Protein AF-A0A3B8XI42-F1 (afdb_monomer_lite)

Structure (mmCIF, N/CA/C/O backbone):
data_AF-A0A3B8XI42-F1
#
_entry.id   AF-A0A3B8XI42-F1
#
loop_
_atom_site.group_PDB
_atom_site.id
_atom_site.type_symbol
_atom_site.label_atom_id
_atom_site.label_alt_id
_atom_site.label_comp_id
_atom_site.label_asym_id
_atom_site.label_entity_id
_atom_site.label_seq_id
_atom_site.pdbx_PDB_ins_code
_atom_site.Cartn_x
_atom_site.Cartn_y
_atom_site.Cartn_z
_atom_site.occupancy
_atom_site.B_iso_or_equiv
_atom_site.auth_seq_id
_atom_site.auth_comp_id
_atom_site.auth_asym_id
_atom_site.auth_atom_id
_atom_site.pdbx_PDB_model_num
ATOM 1 N N . GLY A 1 1 ? -6.627 -14.162 5.241 1.00 83.94 1 GLY A N 1
ATOM 2 C CA . GLY A 1 1 ? -5.537 -13.223 5.550 1.00 83.94 1 GLY A CA 1
ATOM 3 C C . GLY A 1 1 ? -6.044 -11.812 5.370 1.00 83.94 1 GLY A C 1
ATOM 4 O O . GLY A 1 1 ? -7.130 -11.642 4.825 1.00 83.94 1 GLY A O 1
ATOM 5 N N . ASP A 1 2 ? -5.273 -10.845 5.834 1.00 91.56 2 ASP A N 1
ATOM 6 C CA . ASP A 1 2 ? -5.524 -9.398 5.798 1.00 91.56 2 ASP A CA 1
ATOM 7 C C . ASP A 1 2 ? -4.443 -8.638 5.000 1.00 91.56 2 ASP A C 1
ATOM 9 O O . ASP A 1 2 ? -4.392 -7.411 5.016 1.00 91.56 2 ASP A O 1
ATOM 13 N N . GLU A 1 3 ? -3.615 -9.377 4.256 1.00 95.56 3 GLU A N 1
ATOM 14 C CA . GLU A 1 3 ? -2.592 -8.855 3.353 1.00 95.56 3 GLU A CA 1
ATOM 15 C C . GLU A 1 3 ? -3.100 -8.809 1.908 1.00 95.56 3 GLU A C 1
ATOM 17 O O . GLU A 1 3 ? -3.736 -9.747 1.417 1.00 95.56 3 GLU A O 1
ATOM 22 N N . PHE A 1 4 ? -2.785 -7.716 1.213 1.00 94.44 4 PHE A N 1
ATOM 23 C CA . PHE A 1 4 ? -3.232 -7.453 -0.152 1.00 94.44 4 PHE A CA 1
ATOM 24 C C . PHE A 1 4 ? -2.072 -6.943 -1.010 1.00 94.44 4 PHE A C 1
ATOM 26 O O . PHE A 1 4 ? -1.250 -6.153 -0.549 1.00 94.44 4 PHE A O 1
ATOM 33 N N . GLY A 1 5 ? -2.039 -7.360 -2.277 1.00 94.94 5 GLY A N 1
ATOM 34 C CA . GLY A 1 5 ? -1.120 -6.839 -3.289 1.00 94.94 5 GLY A CA 1
ATOM 35 C C . GLY A 1 5 ? -1.843 -5.937 -4.288 1.00 94.94 5 GLY A C 1
ATOM 36 O O . GLY A 1 5 ? -2.962 -6.239 -4.702 1.00 94.94 5 GLY A O 1
ATOM 37 N N . VAL A 1 6 ? -1.195 -4.846 -4.700 1.00 95.06 6 VAL A N 1
ATOM 38 C CA . VAL A 1 6 ? -1.690 -3.929 -5.738 1.00 95.06 6 VAL A CA 1
ATOM 39 C C . VAL A 1 6 ? -0.616 -3.782 -6.808 1.00 95.06 6 VAL A C 1
ATOM 41 O O . VAL A 1 6 ? 0.536 -3.500 -6.490 1.00 95.06 6 VAL A O 1
ATOM 44 N N . ILE A 1 7 ? -0.997 -3.953 -8.075 1.00 95.44 7 ILE A N 1
ATOM 45 C CA . ILE A 1 7 ? -0.112 -3.747 -9.226 1.00 95.44 7 ILE A CA 1
ATOM 46 C C . ILE A 1 7 ? -0.598 -2.511 -9.977 1.00 95.44 7 ILE A C 1
ATOM 48 O O . ILE A 1 7 ? -1.758 -2.450 -10.384 1.00 95.44 7 ILE A O 1
ATOM 52 N N . MET A 1 8 ? 0.295 -1.540 -10.166 1.00 95.19 8 MET A N 1
ATOM 53 C CA . MET A 1 8 ? 0.032 -0.336 -10.949 1.00 95.19 8 MET A CA 1
ATOM 54 C C . MET A 1 8 ? 0.928 -0.339 -12.194 1.00 95.19 8 MET A C 1
ATOM 56 O O . MET A 1 8 ? 2.122 -0.069 -12.070 1.00 95.19 8 MET A O 1
ATOM 60 N N . PRO A 1 9 ? 0.395 -0.690 -13.376 1.00 93.31 9 PRO A N 1
ATOM 61 C CA . PRO A 1 9 ? 1.149 -0.599 -14.619 1.00 93.31 9 PRO A CA 1
ATOM 62 C C . PRO A 1 9 ? 1.308 0.861 -15.066 1.00 93.31 9 PRO A C 1
ATOM 64 O O . PRO A 1 9 ? 0.563 1.741 -14.633 1.00 93.31 9 PRO A O 1
ATOM 67 N N . ASP A 1 10 ? 2.272 1.093 -15.959 1.00 91.62 10 ASP A N 1
ATOM 68 C CA . ASP A 1 10 ? 2.434 2.341 -16.719 1.00 91.62 10 ASP A CA 1
ATOM 69 C C . ASP A 1 10 ? 2.582 3.619 -15.873 1.00 91.62 10 ASP A C 1
ATOM 71 O O . ASP A 1 10 ? 2.122 4.703 -16.242 1.00 91.62 10 ASP A O 1
ATOM 75 N N . ILE A 1 11 ? 3.259 3.504 -14.729 1.00 93.25 11 ILE A N 1
ATOM 76 C CA . ILE A 1 11 ? 3.594 4.653 -13.881 1.00 93.25 11 ILE A CA 1
ATOM 77 C C . ILE A 1 11 ? 4.635 5.529 -14.583 1.00 93.25 11 ILE A C 1
ATOM 79 O O . ILE A 1 11 ? 5.575 5.022 -15.200 1.00 93.25 11 ILE A O 1
ATOM 83 N N . LYS A 1 12 ? 4.507 6.854 -14.476 1.00 91.69 12 LYS A N 1
ATOM 84 C CA . LYS A 1 12 ? 5.474 7.779 -15.086 1.00 91.69 12 LYS A CA 1
ATOM 85 C C . LYS A 1 12 ? 6.722 7.910 -14.225 1.00 91.69 12 LYS A C 1
ATOM 87 O O . LYS A 1 12 ? 7.819 8.089 -14.750 1.00 91.69 12 LYS A O 1
ATOM 92 N N . ASN A 1 13 ? 6.546 7.868 -12.906 1.00 91.12 13 ASN A N 1
ATOM 93 C CA . ASN A 1 13 ? 7.612 7.976 -11.918 1.00 91.12 13 ASN A CA 1
ATOM 94 C C . ASN A 1 13 ? 7.179 7.380 -10.562 1.00 91.12 13 ASN A C 1
ATOM 96 O O . ASN A 1 13 ? 6.041 6.945 -10.383 1.00 91.12 13 ASN A O 1
ATOM 100 N N . ALA A 1 14 ? 8.103 7.367 -9.599 1.00 92.38 14 ALA A N 1
ATOM 101 C CA . ALA A 1 14 ? 7.867 6.850 -8.251 1.00 92.38 14 ALA A CA 1
ATOM 102 C C . ALA A 1 14 ? 6.788 7.627 -7.470 1.00 92.38 14 ALA A C 1
ATOM 104 O O . ALA A 1 14 ? 6.098 7.037 -6.634 1.00 92.38 14 ALA A O 1
ATOM 105 N N . ASP A 1 15 ? 6.606 8.922 -7.751 1.00 95.12 15 ASP A N 1
ATOM 106 C CA . ASP A 1 15 ? 5.634 9.759 -7.041 1.00 95.12 15 ASP A CA 1
ATOM 107 C C . ASP A 1 15 ? 4.195 9.324 -7.326 1.00 95.12 1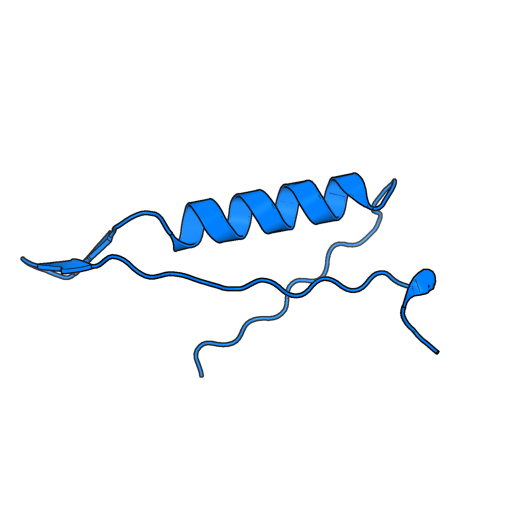5 ASP A C 1
ATOM 109 O O . ASP A 1 15 ? 3.350 9.406 -6.434 1.00 95.12 15 ASP A O 1
ATOM 113 N N . ASP A 1 16 ? 3.909 8.812 -8.528 1.00 94.31 16 ASP A N 1
ATOM 114 C CA . ASP A 1 16 ? 2.592 8.255 -8.858 1.00 94.31 16 ASP A CA 1
ATOM 115 C C . ASP A 1 16 ? 2.235 7.105 -7.896 1.00 94.31 16 ASP A C 1
ATOM 117 O O . ASP A 1 16 ? 1.138 7.055 -7.327 1.00 94.31 16 ASP A O 1
ATOM 121 N N . ALA A 1 17 ? 3.184 6.191 -7.671 1.00 94.31 17 ALA A N 1
ATOM 122 C CA . ALA A 1 17 ? 2.999 5.046 -6.787 1.00 94.31 17 ALA A CA 1
ATOM 123 C C . ALA A 1 17 ? 2.925 5.478 -5.308 1.00 94.31 17 ALA A C 1
ATOM 125 O O . ALA A 1 17 ? 2.083 4.977 -4.556 1.00 94.31 17 ALA A O 1
ATOM 126 N N . LEU A 1 18 ? 3.729 6.467 -4.898 1.00 94.88 18 LEU A N 1
ATOM 127 C CA . LEU A 1 18 ? 3.687 7.038 -3.547 1.00 94.88 18 LEU A CA 1
ATOM 128 C C . LEU A 1 18 ? 2.346 7.730 -3.246 1.00 94.88 18 LEU A C 1
ATOM 130 O O . LEU A 1 18 ? 1.804 7.601 -2.140 1.00 94.88 18 LEU A O 1
ATOM 134 N N . GLN A 1 19 ? 1.780 8.441 -4.226 1.00 95.81 19 GLN A N 1
ATOM 135 C CA . GLN A 1 19 ? 0.458 9.057 -4.106 1.00 95.81 19 GLN A CA 1
ATOM 136 C C . GLN A 1 19 ? -0.637 8.003 -3.928 1.00 95.81 19 GLN A C 1
ATOM 138 O O . GLN A 1 19 ? -1.5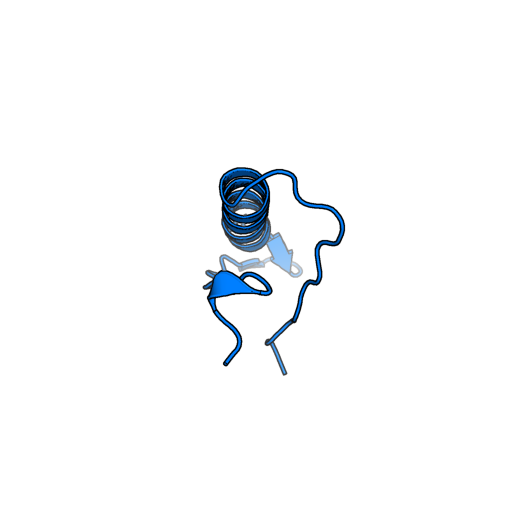10 8.171 -3.070 1.00 95.81 19 GLN A O 1
ATOM 143 N N . LEU A 1 20 ? -0.589 6.902 -4.688 1.00 95.06 20 LEU A N 1
ATOM 144 C CA . LEU A 1 20 ? -1.528 5.795 -4.511 1.00 95.06 20 LEU A CA 1
ATOM 145 C C . LEU A 1 20 ? -1.385 5.157 -3.122 1.00 95.06 20 LEU A C 1
ATOM 147 O O . LEU A 1 20 ? -2.388 5.021 -2.421 1.00 95.06 20 LEU A O 1
ATOM 151 N N . ALA A 1 21 ? -0.162 4.838 -2.691 1.00 95.62 21 ALA A N 1
ATOM 152 C CA . ALA A 1 21 ? 0.100 4.263 -1.370 1.00 95.62 21 ALA A CA 1
ATOM 153 C C . ALA A 1 21 ? -0.444 5.155 -0.239 1.00 95.62 21 ALA A C 1
ATOM 155 O O . ALA A 1 21 ? -1.163 4.688 0.646 1.00 95.62 21 ALA A O 1
ATOM 156 N N . SER A 1 22 ? -0.196 6.466 -0.321 1.00 95.19 22 SER A N 1
ATOM 157 C CA . SER A 1 22 ? -0.703 7.446 0.649 1.00 95.19 22 SER A CA 1
ATOM 158 C C . SER A 1 22 ? -2.233 7.498 0.688 1.00 95.19 22 SER A C 1
ATOM 160 O O . SER A 1 22 ? -2.831 7.623 1.761 1.00 95.19 22 SER A O 1
ATOM 162 N N . ARG A 1 23 ? -2.889 7.398 -0.475 1.00 95.69 23 ARG A N 1
ATOM 163 C CA . ARG A 1 23 ? -4.356 7.344 -0.563 1.00 95.69 23 ARG A CA 1
ATOM 164 C C . ARG A 1 23 ? -4.910 6.060 0.046 1.00 95.69 23 ARG A C 1
ATOM 166 O O . ARG A 1 23 ? -5.918 6.138 0.740 1.00 95.69 23 ARG A O 1
ATOM 173 N N . LEU A 1 24 ? -4.256 4.920 -0.174 1.00 95.31 24 LEU A N 1
ATOM 174 C CA . LEU A 1 24 ? -4.660 3.635 0.402 1.00 95.31 24 LEU A CA 1
ATOM 175 C C . LEU A 1 24 ? -4.584 3.659 1.930 1.00 95.31 24 LEU A C 1
ATOM 177 O O . LEU A 1 24 ? -5.573 3.335 2.580 1.00 95.31 24 LEU A O 1
ATOM 181 N N . VAL A 1 25 ? -3.472 4.132 2.504 1.00 95.00 25 VAL A N 1
ATOM 182 C CA . VAL A 1 25 ? -3.326 4.253 3.968 1.00 95.00 25 VAL A CA 1
ATOM 183 C C . VAL A 1 25 ? -4.439 5.117 4.565 1.00 95.00 25 VAL A C 1
ATOM 185 O O . VAL A 1 25 ? -5.050 4.734 5.558 1.00 95.00 25 VAL A O 1
ATOM 188 N N . ARG A 1 26 ? -4.756 6.262 3.944 1.00 94.56 26 ARG A N 1
ATOM 189 C CA . ARG A 1 26 ? -5.843 7.143 4.411 1.00 94.56 26 ARG A CA 1
ATOM 190 C C . ARG A 1 26 ? -7.219 6.493 4.286 1.00 94.56 26 ARG A C 1
ATOM 192 O O . ARG A 1 26 ? -8.030 6.614 5.198 1.00 94.56 26 ARG A O 1
ATOM 199 N N . ALA A 1 27 ? -7.483 5.826 3.165 1.00 94.00 27 ALA A N 1
ATOM 200 C CA . ALA A 1 27 ? -8.767 5.181 2.916 1.00 94.00 27 ALA A CA 1
ATOM 201 C C . ALA A 1 27 ? -9.023 4.044 3.913 1.00 94.00 27 ALA A C 1
ATOM 203 O O . ALA A 1 27 ? -10.087 4.002 4.520 1.00 94.00 27 ALA A O 1
ATOM 204 N N . VAL A 1 28 ? -8.032 3.177 4.137 1.00 93.38 28 VAL A N 1
ATOM 205 C CA . VAL A 1 28 ? -8.132 2.082 5.115 1.00 93.38 28 VAL A CA 1
ATOM 206 C C . VAL A 1 28 ? -8.159 2.614 6.549 1.00 93.38 28 VAL A C 1
ATOM 208 O O . VAL A 1 28 ? -8.852 2.070 7.400 1.00 93.38 28 VAL A O 1
ATOM 211 N N . GLY A 1 29 ? -7.444 3.711 6.808 1.00 93.62 29 GLY A N 1
ATOM 212 C CA . GLY A 1 29 ? -7.425 4.382 8.104 1.00 93.62 29 GLY A CA 1
ATOM 213 C C . GLY A 1 29 ? -8.716 5.111 8.478 1.00 93.62 29 GLY A C 1
ATOM 214 O O . GLY A 1 29 ? -8.852 5.563 9.615 1.00 93.62 29 GLY A O 1
ATOM 215 N N . THR A 1 30 ? -9.652 5.268 7.539 1.00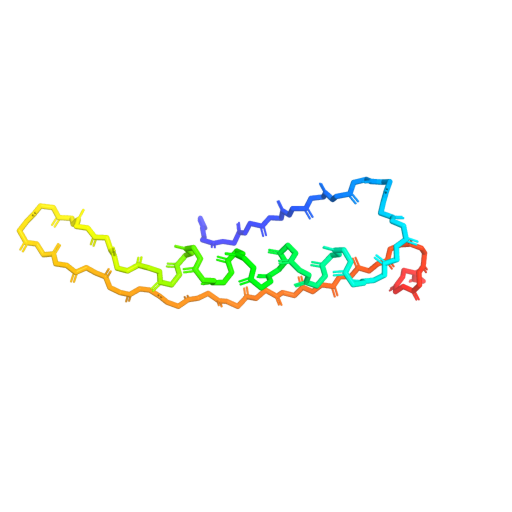 94.50 30 THR A N 1
ATOM 216 C CA . THR A 1 30 ? -10.923 5.944 7.804 1.00 94.50 30 THR A CA 1
ATOM 217 C C . THR A 1 30 ? -11.811 5.030 8.651 1.00 94.50 30 THR A C 1
ATOM 219 O O . THR A 1 30 ? -12.054 3.893 8.240 1.00 94.50 30 THR A O 1
ATOM 222 N N . PRO A 1 31 ? -12.317 5.492 9.812 1.00 95.56 31 PRO A N 1
ATOM 223 C CA . PRO A 1 31 ? -13.206 4.685 10.632 1.00 95.56 31 PRO A CA 1
ATOM 224 C C . PRO A 1 31 ? -14.433 4.224 9.850 1.00 95.56 31 PRO A C 1
ATOM 226 O O . PRO A 1 31 ? -15.014 4.981 9.068 1.00 95.56 31 PRO A O 1
ATOM 229 N N . PHE A 1 32 ? -14.848 2.986 10.085 1.00 93.75 32 PHE A N 1
ATOM 230 C CA . PHE A 1 32 ? -16.053 2.430 9.486 1.00 93.75 32 PHE A CA 1
ATOM 231 C C . PHE A 1 32 ? -16.945 1.811 10.555 1.00 93.75 32 PHE A C 1
ATOM 233 O O . PHE A 1 32 ? -16.494 1.364 11.612 1.00 93.75 32 PHE A O 1
ATOM 240 N N . ARG A 1 33 ? -18.251 1.802 10.284 1.00 96.19 33 ARG A N 1
ATOM 241 C CA . ARG A 1 33 ? -19.232 1.218 11.196 1.00 96.19 33 ARG A CA 1
ATOM 242 C C . ARG A 1 33 ? -19.397 -0.267 10.940 1.00 96.19 33 ARG A C 1
ATOM 244 O O . ARG A 1 33 ? -19.661 -0.683 9.814 1.00 96.19 33 ARG A O 1
ATOM 251 N N . LEU A 1 34 ? -19.346 -1.037 12.019 1.00 95.38 34 LEU A N 1
ATOM 252 C CA . LEU A 1 34 ? -19.737 -2.435 12.055 1.00 95.38 34 LEU A CA 1
ATOM 253 C C . LEU A 1 34 ? -20.875 -2.590 13.072 1.00 95.38 34 LEU A C 1
ATOM 255 O O . LEU A 1 34 ? -20.665 -2.658 14.284 1.00 95.38 34 LEU A O 1
ATOM 259 N N . GLY A 1 35 ? -22.112 -2.569 12.571 1.00 95.31 35 GLY A N 1
ATOM 260 C CA . GLY A 1 35 ? -23.309 -2.525 13.410 1.00 95.31 35 GLY A CA 1
ATOM 261 C C . GLY A 1 35 ? -23.370 -1.238 14.238 1.00 95.31 35 GLY A C 1
ATOM 262 O O . GLY A 1 35 ? -23.414 -0.141 13.685 1.00 95.31 35 GLY A O 1
ATOM 263 N N . ALA A 1 36 ? -23.385 -1.382 15.564 1.00 95.38 36 ALA A N 1
ATOM 264 C CA . ALA A 1 36 ? -23.395 -0.260 16.505 1.00 95.38 36 ALA A CA 1
ATOM 265 C C . ALA A 1 36 ? -21.989 0.239 16.890 1.00 95.38 36 ALA A C 1
ATOM 267 O O . ALA A 1 36 ? -21.877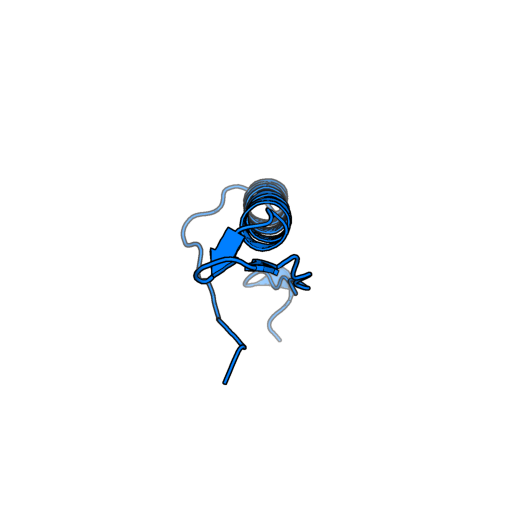 1.246 17.586 1.00 95.38 36 ALA A O 1
ATOM 268 N N . GLN A 1 37 ? -20.928 -0.456 16.471 1.00 96.62 37 GLN A N 1
ATOM 269 C CA . GLN A 1 37 ? -19.549 -0.111 16.810 1.00 96.62 37 GLN A CA 1
ATOM 270 C C . GLN A 1 37 ? -18.894 0.667 15.669 1.00 96.62 37 GLN A C 1
ATOM 272 O O . GLN A 1 37 ? -19.107 0.372 14.493 1.00 96.62 37 GLN A O 1
ATOM 277 N N . GLU A 1 38 ? -18.071 1.646 16.025 1.00 96.38 38 GLU A N 1
ATOM 278 C CA . GLU A 1 38 ? -17.153 2.303 15.102 1.00 96.38 38 GLU A CA 1
ATOM 279 C C . GLU A 1 38 ? -15.769 1.688 15.286 1.00 96.38 38 GLU A C 1
ATOM 281 O O . GLU A 1 38 ? -15.272 1.574 16.409 1.00 96.38 38 GLU A O 1
ATOM 286 N N . LEU A 1 39 ? -15.181 1.230 14.186 1.00 95.50 39 LEU A N 1
ATOM 287 C CA . LEU A 1 39 ? -13.880 0.584 14.175 1.00 95.50 39 LEU A CA 1
ATOM 288 C C . LEU A 1 39 ? -12.889 1.473 13.445 1.00 95.50 39 LEU A C 1
ATOM 290 O O . LEU A 1 39 ? -13.167 1.962 12.351 1.00 95.50 39 LEU A O 1
ATOM 294 N N . GLN A 1 40 ? -11.716 1.637 14.045 1.00 94.56 40 GLN A N 1
ATOM 295 C CA . GLN A 1 40 ? -10.593 2.337 13.445 1.00 94.56 40 GLN A CA 1
ATOM 296 C C . GLN A 1 40 ? -9.448 1.348 13.261 1.00 94.56 40 GLN A C 1
ATOM 298 O O . GLN A 1 40 ? -8.962 0.760 14.227 1.00 94.56 40 GLN A O 1
ATOM 303 N N . GLN A 1 41 ? -9.032 1.161 12.013 1.00 91.50 41 GLN A N 1
ATOM 304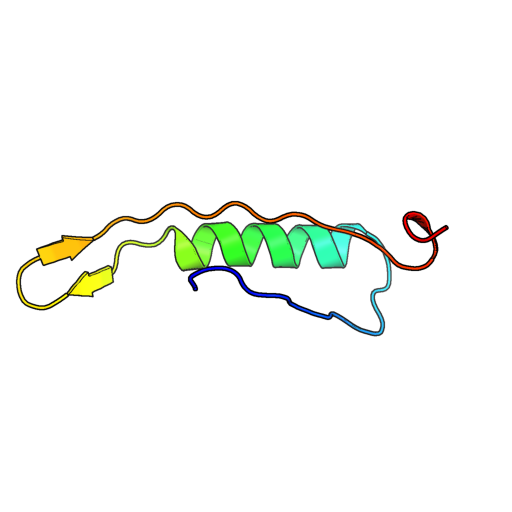 C CA . GLN A 1 41 ? -7.924 0.289 11.649 1.00 91.50 41 GLN A CA 1
ATOM 305 C C . GLN A 1 41 ? -6.757 1.135 11.140 1.00 91.50 41 GLN A C 1
ATOM 307 O O . GLN A 1 41 ? -6.948 2.232 10.630 1.00 91.50 41 GLN A O 1
ATOM 312 N N . ALA A 1 42 ? -5.539 0.627 11.284 1.00 90.56 42 ALA A N 1
ATOM 313 C CA . ALA A 1 42 ? -4.371 1.158 10.600 1.00 90.56 42 ALA A CA 1
ATOM 314 C C . ALA A 1 42 ? -3.871 0.117 9.598 1.00 90.56 42 ALA A C 1
ATOM 316 O O . ALA A 1 42 ? -4.012 -1.084 9.827 1.00 90.56 42 ALA A O 1
ATOM 317 N N . ALA A 1 43 ? -3.264 0.580 8.511 1.00 92.38 43 ALA A N 1
ATOM 318 C CA . ALA A 1 43 ? -2.602 -0.280 7.545 1.00 92.38 43 ALA A CA 1
ATOM 319 C C . ALA A 1 43 ? -1.218 0.266 7.216 1.00 92.38 43 ALA A C 1
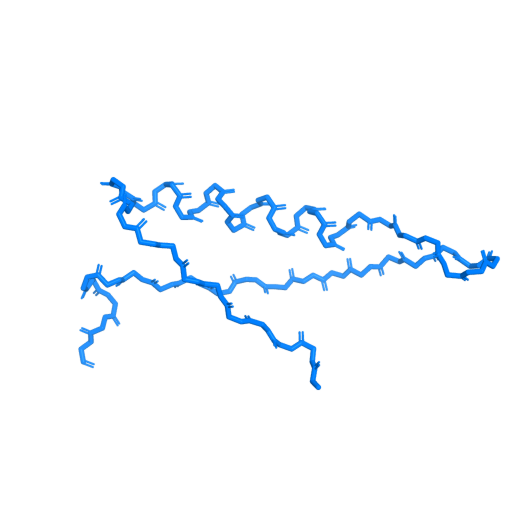ATOM 321 O O . ALA A 1 43 ? -1.001 1.480 7.175 1.00 92.38 43 ALA A O 1
ATOM 322 N N . CYS A 1 44 ? -0.301 -0.656 6.949 1.00 94.38 44 CYS A N 1
ATOM 323 C CA . CYS A 1 44 ? 1.019 -0.358 6.423 1.00 94.38 44 CYS A CA 1
ATOM 324 C C . CYS A 1 44 ? 1.049 -0.726 4.939 1.00 94.38 44 CYS A C 1
ATOM 326 O O . CYS A 1 44 ? 0.456 -1.723 4.533 1.00 94.38 44 CYS A O 1
ATOM 328 N N . VAL A 1 45 ? 1.751 0.070 4.134 1.00 95.44 45 VAL A N 1
ATOM 329 C CA . VAL A 1 45 ? 1.930 -0.192 2.702 1.00 95.44 45 VAL A CA 1
ATOM 330 C C . VAL A 1 45 ? 3.423 -0.239 2.404 1.00 95.44 45 VAL A C 1
ATOM 332 O O . VAL A 1 45 ? 4.125 0.750 2.605 1.00 95.44 45 VAL A O 1
ATOM 335 N N . GLY A 1 46 ? 3.894 -1.395 1.936 1.00 94.25 46 GLY A N 1
ATOM 336 C CA . GLY A 1 46 ? 5.203 -1.543 1.304 1.00 94.25 46 GLY A CA 1
ATOM 337 C C . GLY A 1 46 ? 5.102 -1.225 -0.187 1.00 94.25 46 GLY A C 1
ATOM 338 O O . GLY A 1 46 ? 4.086 -1.518 -0.815 1.00 94.25 46 GLY A O 1
ATOM 339 N N . LEU A 1 47 ? 6.141 -0.610 -0.746 1.00 93.75 47 LEU A N 1
ATOM 340 C CA . LEU A 1 47 ? 6.192 -0.224 -2.153 1.00 93.75 47 LEU A CA 1
ATOM 341 C C . LEU A 1 47 ? 7.468 -0.772 -2.786 1.00 93.75 47 LEU A C 1
ATOM 343 O O . LEU A 1 47 ? 8.531 -0.768 -2.171 1.00 93.75 47 LEU A O 1
ATOM 347 N N . THR A 1 48 ? 7.333 -1.261 -4.012 1.00 94.25 48 THR A N 1
ATOM 348 C CA . THR A 1 48 ? 8.422 -1.823 -4.810 1.00 94.25 48 THR A CA 1
ATOM 349 C C . THR A 1 48 ? 8.176 -1.436 -6.260 1.00 94.25 48 THR A C 1
ATOM 351 O O . THR A 1 48 ? 7.050 -1.547 -6.751 1.00 94.25 48 THR A O 1
ATOM 354 N N . LEU A 1 49 ? 9.215 -0.961 -6.934 1.00 93.38 49 LEU A N 1
ATOM 355 C CA . LEU A 1 49 ? 9.176 -0.493 -8.309 1.00 93.38 49 LEU A CA 1
ATOM 356 C C . LEU A 1 49 ? 9.991 -1.419 -9.203 1.00 93.38 49 LEU A C 1
ATOM 358 O O . LEU A 1 49 ? 11.153 -1.723 -8.939 1.00 93.38 49 LEU A O 1
ATOM 362 N N . TYR A 1 50 ? 9.381 -1.850 -10.300 1.00 91.62 50 TYR A N 1
ATOM 363 C CA . TYR A 1 50 ? 10.098 -2.535 -11.362 1.00 91.62 50 TYR A CA 1
ATOM 364 C C . TYR A 1 50 ? 10.572 -1.512 -12.411 1.00 91.62 50 TYR A C 1
ATOM 366 O O . TYR A 1 50 ? 9.767 -0.682 -12.841 1.00 91.62 50 TYR A O 1
ATOM 374 N N . PRO A 1 51 ? 11.831 -1.586 -12.887 1.00 91.06 51 PRO A N 1
ATOM 375 C CA . PRO A 1 51 ? 12.858 -2.575 -12.540 1.00 91.06 51 PRO A CA 1
ATOM 376 C C . PRO A 1 51 ? 13.769 -2.178 -11.364 1.00 91.06 51 PRO A C 1
ATOM 378 O O . PRO A 1 51 ? 14.702 -2.916 -11.073 1.00 91.06 51 PRO A O 1
ATOM 381 N N . GLN A 1 52 ? 13.558 -1.029 -10.714 1.00 90.94 52 GLN A N 1
ATOM 382 C CA . GLN A 1 52 ? 14.523 -0.454 -9.762 1.00 90.94 52 GLN A CA 1
ATOM 383 C C . GLN A 1 52 ? 14.829 -1.359 -8.557 1.00 90.94 52 GLN A C 1
ATOM 385 O O . GLN A 1 52 ? 15.984 -1.452 -8.147 1.00 90.94 52 GLN A O 1
ATOM 390 N N . ASP A 1 53 ? 13.812 -2.035 -8.026 1.00 91.19 53 ASP A N 1
ATOM 391 C CA . ASP A 1 53 ? 13.887 -2.801 -6.778 1.00 91.19 53 ASP A CA 1
ATOM 392 C C . ASP A 1 53 ? 13.937 -4.325 -7.009 1.00 91.19 53 ASP A C 1
ATOM 394 O O . ASP A 1 53 ? 14.038 -5.102 -6.060 1.00 91.19 53 ASP A O 1
ATOM 398 N N . GLY A 1 54 ? 13.854 -4.769 -8.269 1.00 80.00 54 GLY A N 1
ATOM 399 C CA . GLY A 1 54 ? 13.846 -6.183 -8.645 1.00 80.00 54 GLY A CA 1
ATOM 400 C C . GLY A 1 54 ? 15.188 -6.627 -9.219 1.00 80.00 54 GLY A C 1
ATOM 401 O O . GLY A 1 54 ? 15.463 -6.374 -10.392 1.00 80.00 54 GLY A O 1
ATOM 402 N N . ARG A 1 55 ? 15.996 -7.324 -8.414 1.00 58.75 55 ARG A N 1
ATOM 403 C CA . ARG A 1 55 ? 17.186 -8.056 -8.867 1.00 58.75 55 ARG A CA 1
ATOM 404 C C . ARG A 1 55 ? 17.075 -9.535 -8.530 1.00 58.75 55 ARG A C 1
ATOM 406 O O . ARG A 1 55 ? 16.616 -9.837 -7.408 1.00 58.75 55 ARG A O 1
#

pLDDT: mean 92.98, std 5.43, range [58.75, 96.62]

Secondary structure (DSSP, 8-state):
---------S-SSHHHHHHHHHHHHHHHTS-EEETTEEE----------TTTT--

Radius of gyration: 14.41 Å; chains: 1; bounding box: 41×23×34 Å

Sequence (55 aa):
GDEFGVIMPDIKNADDALQLASRLVRAVGTPFRLGAQELQQAACVGLTLYPQDGR

Foldseek 3Di:
DPDDDDDDPDDPDPVVVVVVQVVVQVVLQDWDDDDPDIDGDGDDDDDDDPPPRPD